Protein 9DEE (pdb70)

Solvent-accessible surface area: 8011 Å² total; per-residue (Å²): 80,119,167,54,2,84,133,2,2,116,11,0,80,124,1,0,115,84,7,0,86,140,57,64,96,30,0,32,162,11,20,176,74,135,58,4,26,8,0,41,146,25,6,38,27,0,1,31,77,0,0,27,55,0,33,157,92,21,0,72,60,34,78,12,2,34,2,2,18,120,95,20,64,57,125,29,73,94,105,84,0,66,78,61,34,105,118,58,50,26,131,151,41,6,62,60,10,5,82,89,3,2,59,30,0,32,176,4,23,88,90,159,21,52,25,124,107,4,32,90,58,7,72,33,0,11,1,8,0,3,0,2,1,3,48,0,0,2,73,36,14,137,19,48,40,186,69,0,10,85,8,0,27,94,0,34,89,53,64

Secondary structure (DSSP, 8-state):
-HHHHHHHHHHHHHHHHHHHHHHHHHHHHHHHTT-HHHHHHHHHHHHHHHHHHHHHHTS-SHHHHHHHHHHTT----HHHHHHHHHT--HHHHHHHHHHHHHHHHHHHHHHT--HHHHHHT-SSHHHHHHHHHHHHHHHHTT--HHHHHHHHHHHHT--

Nearest PDB structures (foldseek):
  7nmq-assembly1_A  TM=2.619E-01  e=3.437E+00  Bacillus cereus

Structure (mmCIF, N/CA/C/O backbone):
data_9DEE
#
_entry.id   9DEE
#
_cell.length_a   68.418
_cell.length_b   68.418
_cell.length_c   76.438
_cell.angle_alpha   90.000
_cell.angle_beta   90.000
_cell.angle_gamma   120.000
#
_symmetry.space_group_name_H-M   'H 3'
#
loop_
_entity.id
_entity.type
_entity.pdbx_description
1 polymer 'serine hydrolase'
2 water water
#
loop_
_atom_site.group_PDB
_atom_site.id
_atom_site.type_symbol
_atom_site.label_atom_id
_atom_site.label_alt_id
_atom_site.label_comp_id
_atom_site.label_asym_id
_atom_site.label_entity_id
_atom_site.label_seq_id
_atom_site.pdbx_PDB_ins_code
_atom_site.Cartn_x
_atom_site.Cartn_y
_atom_site.Cartn_z
_atom_site.occupancy
_atom_site.B_iso_or_equiv
_atom_site.auth_seq_id
_atom_site.auth_comp_id
_atom_site.auth_asym_id
_atom_site.auth_atom_id
_atom_site.pdbx_PDB_model_num
ATOM 1 N N . ASN A 1 6 ? 37.69200 11.52500 -10.95900 1.000 49.69602 3 ASN A N 1
ATOM 2 C CA . ASN A 1 6 ? 36.73200 10.68000 -10.26700 1.000 46.65788 3 ASN A CA 1
ATOM 3 C C . ASN A 1 6 ? 35.71400 10.07100 -11.20800 1.000 38.79164 3 ASN A C 1
ATOM 4 O O . ASN A 1 6 ? 35.40900 8.94100 -11.04900 1.000 36.20495 3 ASN A O 1
ATOM 9 N N . GLU A 1 7 ? 35.21900 10.86200 -12.15600 1.000 41.66239 4 GLU A N 1
ATOM 10 C CA . GLU A 1 7 ? 34.23800 10.39600 -13.12300 1.000 38.37338 4 GLU A CA 1
ATOM 11 C C . GLU A 1 7 ? 34.79400 9.22600 -13.92000 1.000 35.35866 4 GLU A C 1
ATOM 12 O O . GLU A 1 7 ? 34.11400 8.21800 -14.11100 1.000 30.36329 4 GLU A O 1
ATOM 18 N N . LYS A 1 8 ? 36.04300 9.36800 -14.35200 1.000 29.06648 5 LYS A N 1
ATOM 19 C CA . LYS A 1 8 ? 36.72100 8.34700 -15.13800 1.000 33.86255 5 LYS A CA 1
ATOM 20 C C . LYS A 1 8 ? 36.95500 7.04800 -14.37200 1.000 31.35237 5 LYS A C 1
ATOM 21 O O . LYS A 1 8 ? 36.77700 5.96300 -14.92600 1.000 30.06305 5 LYS A O 1
ATOM 27 N N . LEU A 1 9 ? 37.35300 7.14400 -13.10500 1.000 30.33250 6 LEU A N 1
ATOM 28 C CA . LEU A 1 9 ? 37.60800 5.93000 -12.33600 1.000 30.65591 6 LEU A CA 1
ATOM 29 C C . LEU A 1 9 ? 36.31000 5.22300 -11.96600 1.000 25.99282 6 LEU A C 1
ATOM 30 O O . LEU A 1 9 ? 36.24700 3.98800 -11.98700 1.000 27.07903 6 LEU A O 1
ATOM 35 N N . VAL A 1 10 ? 35.25600 5.98500 -11.65600 1.000 25.44199 7 VAL A N 1
ATOM 36 C CA . VAL A 1 10 ? 33.99800 5.32700 -11.30800 1.000 27.25099 7 VAL A CA 1
ATOM 37 C C . VAL A 1 10 ? 33.38500 4.62700 -12.51500 1.000 23.93292 7 VAL A C 1
ATOM 38 O O . VAL A 1 10 ? 32.74800 3.58200 -12.36900 1.000 22.58775 7 VAL A O 1
ATOM 42 N N . GLU A 1 11 ? 33.57800 5.15300 -13.72500 1.000 24.75180 8 GLU A N 1
ATOM 43 C CA . GLU A 1 11 ? 33.09300 4.41700 -14.88500 1.000 23.71553 8 GLU A CA 1
ATOM 44 C C . GLU A 1 11 ? 33.86800 3.12800 -15.08400 1.000 22.38890 8 GLU A C 1
ATOM 45 O O . GLU A 1 11 ? 33.29900 2.12500 -15.51500 1.000 21.83273 8 GLU A O 1
ATOM 51 N N . LYS A 1 12 ? 35.16100 3.12200 -14.75000 1.000 22.66724 9 LYS A N 1
ATOM 52 C CA . LYS A 1 12 ? 35.89200 1.85800 -14.75300 1.000 23.31434 9 LYS A CA 1
ATOM 53 C C . LYS A 1 12 ? 35.31000 0.88500 -13.73000 1.000 20.18210 9 LYS A C 1
ATOM 54 O O . LYS A 1 12 ? 35.18000 -0.31100 -14.00800 1.000 20.05170 9 LYS A O 1
ATOM 60 N N . VAL A 1 13 ? 34.93000 1.39500 -12.54900 1.000 21.13744 10 VAL A N 1
ATOM 61 C CA . VAL A 1 13 ? 34.28400 0.56200 -11.52900 1.000 21.97147 10 VAL A CA 1
ATOM 62 C C . VAL A 1 13 ? 32.98000 -0.01200 -12.05800 1.000 21.28023 10 VAL A C 1
ATOM 63 O O . VAL A 1 13 ? 32.71100 -1.21000 -11.92400 1.000 19.89087 10 VAL A O 1
ATOM 67 N N . LEU A 1 14 ? 32.14400 0.84500 -12.64700 1.000 19.56530 11 LEU A N 1
ATOM 68 C CA . LEU A 1 14 ? 30.84900 0.41000 -13.15200 1.000 20.85857 11 LEU A CA 1
ATOM 69 C C . LEU A 1 14 ? 30.99900 -0.56600 -14.31500 1.000 20.31840 11 LEU A C 1
ATOM 70 O O . LEU A 1 14 ? 30.21500 -1.51100 -14.44000 1.000 20.24387 11 LEU A O 1
ATOM 75 N N . GLU A 1 15 ? 31.98500 -0.34900 -15.19100 1.000 20.13662 12 GLU A N 1
ATOM 76 C CA . GLU A 1 15 ? 32.20500 -1.28300 -16.29300 1.000 21.62680 12 GLU A CA 1
ATOM 77 C C . GLU A 1 15 ? 32.51800 -2.67700 -15.76300 1.000 20.45825 12 GLU A C 1
ATOM 78 O O . GLU A 1 15 ? 31.95000 -3.67500 -16.22000 1.000 19.70684 12 GLU A O 1
ATOM 84 N N . ALA A 1 16 ? 33.40500 -2.75500 -14.77100 1.000 19.39895 13 ALA A N 1
ATOM 85 C CA . ALA A 1 16 ? 33.74900 -4.04300 -14.18200 1.000 20.87486 13 ALA A CA 1
ATOM 86 C C . ALA A 1 16 ? 32.57200 -4.64200 -13.42300 1.000 19.01864 13 ALA A C 1
ATOM 87 O O . ALA A 1 16 ? 32.34700 -5.85200 -13.47500 1.000 19.15009 13 ALA A O 1
ATOM 89 N N . THR A 1 17 ? 31.80900 -3.81100 -12.71100 1.000 18.44138 14 THR A N 1
ATOM 90 C CA . THR A 1 17 ? 30.63600 -4.31100 -12.00300 1.000 17.86903 14 THR A CA 1
ATOM 91 C C . THR A 1 17 ? 29.63600 -4.91500 -12.97300 1.000 16.80762 14 THR A C 1
ATOM 92 O O . THR A 1 17 ? 29.08000 -5.98900 -12.72900 1.000 18.20024 14 THR A O 1
ATOM 96 N N . ARG A 1 18 ? 29.37600 -4.21700 -14.07400 1.000 16.66247 15 ARG A N 1
ATOM 97 C CA . ARG A 1 18 ? 28.40300 -4.71100 -15.03500 1.000 16.99622 15 ARG A CA 1
ATOM 98 C C . ARG A 1 18 ? 28.88300 -6.01000 -15.66200 1.000 17.96845 15 ARG A C 1
ATOM 99 O O . ARG A 1 18 ? 28.09700 -6.93800 -15.85200 1.000 20.14185 15 ARG A O 1
ATOM 107 N N . ARG A 1 19 ? 30.17800 -6.10100 -15.96600 1.000 18.87433 16 ARG A N 1
ATOM 108 C CA . ARG A 1 19 ? 30.71300 -7.31800 -16.56900 1.000 19.31473 16 ARG A CA 1
ATOM 109 C C . ARG A 1 19 ? 30.62100 -8.50100 -15.61400 1.000 19.03866 16 ARG A C 1
ATOM 110 O O . ARG A 1 19 ? 30.18000 -9.58600 -16.00300 1.000 19.73908 16 ARG A O 1
ATOM 118 N N . ILE A 1 20 ? 31.05100 -8.30800 -14.36500 1.000 18.22457 17 ILE A N 1
ATOM 119 C CA . ILE A 1 20 ? 31.01500 -9.39700 -13.38900 1.000 18.11249 17 ILE A CA 1
ATOM 120 C C . ILE A 1 20 ? 29.57300 -9.80400 -13.10400 1.000 16.62632 17 ILE A C 1
ATOM 121 O O . ILE A 1 20 ? 29.25800 -10.99300 -12.98100 1.000 19.07825 17 ILE A O 1
ATOM 126 N N . ALA A 1 21 ? 28.67100 -8.81800 -12.98400 1.000 17.28523 18 ALA A N 1
ATOM 127 C CA . ALA A 1 21 ? 27.26200 -9.11700 -12.74300 1.000 17.83866 18 ALA A CA 1
ATOM 128 C C . ALA A 1 21 ? 26.68300 -9.95800 -13.86500 1.000 18.30745 18 ALA A C 1
ATOM 129 O O . ALA A 1 21 ? 25.92800 -10.90200 -13.61900 1.000 19.54375 18 ALA A O 1
ATOM 131 N N . ARG A 1 22 ? 27.03600 -9.64400 -15.11800 1.000 18.56294 19 ARG A N 1
ATOM 132 C CA A ARG A 1 22 ? 26.53100 -10.41500 -16.24900 0.569 19.15172 19 ARG A CA 1
ATOM 133 C CA B ARG A 1 22 ? 26.51300 -10.41900 -16.23300 0.431 19.16298 19 ARG A CA 1
ATOM 134 C C . ARG A 1 22 ? 27.05000 -11.84500 -16.21500 1.000 20.88510 19 ARG A C 1
ATOM 135 O O . ARG A 1 22 ? 26.31400 -12.79100 -16.52000 1.000 23.22950 19 ARG A O 1
ATOM 150 N N . GLU A 1 23 ? 28.31800 -12.01800 -15.85300 1.000 20.02022 20 GLU A N 1
ATOM 151 C CA . GLU A 1 23 ? 28.87500 -13.36100 -15.74200 1.000 21.35971 20 GLU A CA 1
ATOM 152 C C . GLU A 1 23 ? 28.12700 -14.16400 -14.68800 1.000 21.50603 20 GLU A C 1
ATOM 153 O O . GLU A 1 23 ? 27.74900 -15.31900 -14.91800 1.000 25.18599 20 GLU A O 1
ATOM 159 N N . GLU A 1 24 ? 27.88600 -13.56000 -13.52700 1.000 18.72942 21 GLU A N 1
ATOM 160 C CA . GLU A 1 24 ? 27.30600 -14.31700 -12.42300 1.000 18.59669 21 GLU A CA 1
ATOM 161 C C . GLU A 1 24 ? 25.79700 -14.46500 -12.56300 1.000 20.23023 21 GLU A C 1
ATOM 162 O O . GLU A 1 24 ? 25.23900 -15.50300 -12.18200 1.000 20.81799 21 GLU A O 1
ATOM 168 N N . ALA A 1 25 ? 25.11900 -13.45200 -13.11800 1.000 19.07250 22 ALA A N 1
ATOM 169 C CA . ALA A 1 25 ? 23.65900 -13.45500 -13.12600 1.000 17.82333 22 ALA A CA 1
ATOM 170 C C . ALA A 1 25 ? 23.08600 -14.60800 -13.94000 1.000 17.75278 22 ALA A C 1
ATOM 171 O O . ALA A 1 25 ? 22.00600 -15.11300 -13.62400 1.000 18.76999 22 ALA A O 1
ATOM 173 N N . VAL A 1 26 ? 23.79600 -15.04300 -14.98300 1.000 18.47565 23 VAL A N 1
ATOM 174 C CA . VAL A 1 26 ? 23.26700 -16.14300 -15.78400 1.000 22.92846 23 VAL A CA 1
ATOM 175 C C . VAL A 1 26 ? 23.06400 -17.39100 -14.93200 1.000 21.04642 23 VAL A C 1
ATOM 176 O O . VAL A 1 26 ? 22.16000 -18.18800 -15.20000 1.000 22.89539 23 VAL A O 1
ATOM 180 N N . LYS A 1 27 ? 23.87900 -17.56800 -13.88300 1.000 18.93177 24 LYS A N 1
ATOM 181 C CA . LYS A 1 27 ? 23.75800 -18.73400 -13.01700 1.000 17.96650 24 LYS A CA 1
ATOM 182 C C . LYS A 1 27 ? 22.52300 -18.65200 -12.14300 1.000 20.15133 24 LYS A C 1
ATOM 183 O O . LYS A 1 27 ? 22.02100 -19.68100 -11.68400 1.000 19.35403 24 LYS A O 1
ATOM 189 N N . TYR A 1 28 ? 22.03700 -17.44300 -11.87300 1.000 17.70857 25 TYR A N 1
ATOM 190 C CA . TYR A 1 28 ? 20.92200 -17.22500 -10.96700 1.000 18.76702 25 TYR A CA 1
ATOM 191 C C . TYR A 1 28 ? 19.62300 -16.92200 -11.68700 1.000 19.70752 25 TYR A C 1
ATOM 192 O O . TYR A 1 28 ? 18.60100 -16.72400 -11.02200 1.000 19.70801 25 TYR A O 1
ATOM 201 N N . LYS A 1 29 ? 19.61800 -16.89500 -13.01600 1.000 18.86959 26 LYS A N 1
ATOM 202 C CA . LYS A 1 29 ? 18.46400 -16.33100 -13.71000 1.000 21.02913 26 LYS A CA 1
ATOM 203 C C . LYS A 1 29 ? 17.22600 -17.21300 -13.57600 1.000 22.07505 26 LYS A C 1
ATOM 204 O O . LYS A 1 29 ? 16.10900 -16.69800 -13.43200 1.000 19.76596 26 LYS A O 1
ATOM 210 N N . ASP A 1 30 ? 17.39400 -18.54100 -13.61100 1.000 21.41912 27 ASP A N 1
ATOM 211 C CA . ASP A 1 30 ? 16.24100 -19.43200 -13.49500 1.000 20.55778 27 ASP A CA 1
ATOM 212 C C . ASP A 1 30 ? 15.61300 -19.36500 -12.11200 1.000 21.06338 27 ASP A C 1
ATOM 213 O O . ASP A 1 30 ? 14.38500 -19.39700 -11.98200 1.000 23.61728 27 ASP A O 1
ATOM 218 N N . ALA A 1 31 ? 16.43300 -19.30900 -11.06600 1.000 20.06227 28 ALA A N 1
ATOM 219 C CA . ALA A 1 31 ? 15.89100 -19.21900 -9.72000 1.000 20.34681 28 ALA A CA 1
ATOM 220 C C . ALA A 1 31 ? 15.18100 -17.89200 -9.52000 1.000 20.10897 28 ALA A C 1
ATOM 221 O O . ALA A 1 31 ? 14.17800 -17.82200 -8.80300 1.000 19.14687 28 ALA A O 1
ATOM 223 N N . PHE A 1 32 ? 15.71500 -16.82900 -10.11800 1.000 17.38736 29 PHE A N 1
ATOM 224 C CA . PHE A 1 32 ? 15.04600 -15.53300 -10.06700 1.000 17.74831 29 PHE A CA 1
ATOM 225 C C . PHE A 1 32 ? 13.66300 -15.60300 -10.70700 1.000 17.34093 29 PHE A C 1
ATOM 226 O O . PHE A 1 32 ? 12.66700 -15.16700 -10.11600 1.000 18.02364 29 PHE A O 1
ATOM 234 N N . LEU A 1 33 ? 13.58300 -16.21100 -11.89200 1.000 18.00392 30 LEU A N 1
ATOM 235 C CA . LEU A 1 33 ? 12.29300 -16.32600 -12.56400 1.000 18.78913 30 LEU A CA 1
ATOM 236 C C . LEU A 1 33 ? 11.30700 -17.17300 -11.76700 1.000 20.40165 30 LEU A C 1
ATOM 237 O O . LEU A 1 33 ? 10.10700 -16.88300 -11.75200 1.000 21.71213 30 LEU A O 1
ATOM 242 N N . ARG A 1 34 ? 11.77500 -18.24500 -11.11900 1.000 20.21047 31 ARG A N 1
ATOM 243 C CA A ARG A 1 34 ? 10.85800 -19.06400 -10.33200 0.411 22.11814 31 ARG A CA 1
ATOM 244 C CA B ARG A 1 34 ? 10.87700 -19.07400 -10.31300 0.589 22.11352 31 ARG A CA 1
ATOM 245 C C . ARG A 1 34 ? 10.24900 -18.26900 -9.18300 1.000 21.45484 31 ARG A C 1
ATOM 246 O O . ARG A 1 34 ? 9.04600 -18.37400 -8.91300 1.000 23.59959 31 ARG A O 1
ATOM 261 N N . ALA A 1 35 ? 11.05900 -17.48400 -8.48800 1.000 20.60804 32 ALA A N 1
ATOM 262 C CA . ALA A 1 35 ? 10.52800 -16.66900 -7.40700 1.000 22.80394 32 ALA A CA 1
ATOM 263 C C . ALA A 1 35 ? 9.58100 -15.60800 -7.95200 1.000 19.26979 32 ALA A C 1
ATOM 264 O O . ALA A 1 35 ? 8.54000 -15.33200 -7.33400 1.000 20.38072 32 ALA A O 1
ATOM 266 N N . TYR A 1 36 ? 9.91400 -15.03400 -9.11900 1.000 17.44455 33 TYR A N 1
ATOM 267 C CA . TYR A 1 36 ? 9.03800 -14.03800 -9.73300 1.000 18.32844 33 TYR A CA 1
ATOM 268 C C . TYR A 1 36 ? 7.68300 -14.63700 -10.07900 1.000 19.63724 33 TYR A C 1
ATOM 269 O O . TYR A 1 36 ? 6.63400 -14.06100 -9.77000 1.000 19.38510 33 TYR A O 1
ATOM 278 N N . ARG A 1 37 ? 7.68800 -15.78900 -10.73900 1.000 18.90385 34 ARG A N 1
ATOM 279 C CA . ARG A 1 37 ? 6.42500 -16.38800 -11.15900 1.000 20.38493 34 ARG A CA 1
ATOM 280 C C . ARG A 1 37 ? 5.58100 -16.85700 -9.98100 1.000 22.11948 34 ARG A C 1
ATOM 281 O O . ARG A 1 37 ? 4.34700 -16.84100 -10.06600 1.000 25.21353 34 ARG A O 1
ATOM 289 N N . ALA A 1 38 ? 6.19800 -17.23700 -8.86800 1.000 19.40147 35 ALA A N 1
ATOM 290 C CA . ALA A 1 38 ? 5.42400 -17.56600 -7.67600 1.000 21.01870 35 ALA A CA 1
ATOM 291 C C . ALA A 1 38 ? 5.01400 -16.34000 -6.87300 1.000 21.47109 35 ALA A C 1
ATOM 292 O O . ALA A 1 38 ? 4.34900 -16.48700 -5.84000 1.000 22.49121 35 ALA A O 1
ATOM 294 N N . ARG A 1 39 ? 5.42400 -15.14800 -7.31100 1.000 21.07392 36 ARG A N 1
ATOM 295 C CA . ARG A 1 39 ? 5.25900 -13.91400 -6.55100 1.000 21.78884 36 ARG A CA 1
ATOM 296 C C . ARG A 1 39 ? 5.63500 -14.11600 -5.07900 1.000 20.52715 36 ARG A C 1
ATOM 297 O O . ARG A 1 39 ? 4.91200 -13.75500 -4.15000 1.000 24.18289 36 ARG A O 1
ATOM 305 N N . ASP A 1 40 ? 6.83600 -14.67700 -4.88600 1.000 21.00777 37 ASP A N 1
ATOM 306 C CA . ASP A 1 40 ? 7.38300 -15.01600 -3.57100 1.000 23.86200 37 ASP A CA 1
ATOM 307 C C . ASP A 1 40 ? 8.38800 -13.93200 -3.20400 1.000 18.62249 37 ASP A C 1
ATOM 308 O O . ASP A 1 40 ? 9.52800 -13.94100 -3.68100 1.000 20.80807 37 ASP A O 1
ATOM 313 N N . GLY A 1 41 ? 7.95900 -12.99000 -2.36400 1.000 22.38555 38 GLY A N 1
ATOM 314 C CA . GLY A 1 41 ? 8.80800 -11.85400 -2.03600 1.000 21.18524 38 GLY A CA 1
ATOM 315 C C . GLY A 1 41 ? 10.05900 -12.26000 -1.27800 1.000 19.91311 38 GLY A C 1
ATOM 316 O O . GLY A 1 41 ? 11.16900 -11.82400 -1.61100 1.000 22.95976 38 GLY A O 1
ATOM 317 N N . ALA A 1 42 ? 9.90300 -13.12100 -0.26600 1.000 21.29957 39 ALA A N 1
ATOM 318 C CA . ALA A 1 42 ? 11.06800 -13.58000 0.48700 1.000 20.20967 39 ALA A CA 1
ATOM 319 C C . ALA A 1 42 ? 12.03600 -14.35600 -0.39900 1.000 22.47058 39 ALA A C 1
ATOM 320 O O . ALA A 1 42 ? 13.25900 -14.15500 -0.32600 1.000 19.54639 39 ALA A O 1
ATOM 322 N N . GLY A 1 43 ? 11.51200 -15.23600 -1.25300 1.000 20.98747 40 GLY A N 1
ATOM 323 C CA . GLY A 1 43 ? 12.36800 -15.98300 -2.15900 1.000 20.94397 40 GLY A CA 1
ATOM 324 C C . GLY A 1 43 ? 13.07100 -15.09500 -3.17600 1.000 21.35537 40 GLY A C 1
ATOM 325 O O . GLY A 1 43 ? 14.24000 -15.32000 -3.51100 1.000 21.73689 40 GLY A O 1
ATOM 326 N N . LEU A 1 44 ? 12.37300 -14.08400 -3.70500 1.000 21.18993 41 LEU A N 1
ATOM 327 C CA . LEU A 1 44 ? 13.03000 -13.19500 -4.65800 1.000 19.36439 41 LEU A CA 1
ATOM 328 C C . LEU A 1 44 ? 14.18500 -12.47500 -3.97800 1.000 21.01403 41 LEU A C 1
ATOM 329 O O . LEU A 1 44 ? 15.28500 -12.35700 -4.54300 1.000 20.09957 41 LEU A O 1
ATOM 334 N N . ARG A 1 45 ? 13.95200 -12.02000 -2.74700 1.000 20.39434 42 ARG A N 1
ATOM 335 C CA . ARG A 1 45 ? 14.98100 -11.32900 -1.98000 1.000 20.19385 42 ARG A CA 1
ATOM 336 C C . ARG A 1 45 ? 16.17800 -12.23000 -1.72100 1.000 18.89420 42 ARG A C 1
ATOM 337 O O . ARG A 1 45 ? 17.32700 -11.78200 -1.81700 1.000 18.86290 42 ARG A O 1
ATOM 345 N N . ARG A 1 46 ? 15.94500 -13.50800 -1.42400 1.000 17.84350 43 ARG A N 1
ATOM 346 C CA . ARG A 1 46 ? 17.07000 -14.40300 -1.19200 1.000 19.76310 43 ARG A CA 1
ATOM 347 C C . ARG A 1 46 ? 17.93700 -14.54100 -2.44100 1.000 16.94300 43 ARG A C 1
ATOM 348 O O . ARG A 1 46 ? 19.17000 -14.56400 -2.34000 1.000 19.62045 43 ARG A O 1
ATOM 356 N N . VAL A 1 47 ? 17.31700 -14.62300 -3.62800 1.000 18.80963 44 VAL A N 1
ATOM 357 C CA . VAL A 1 47 ? 18.09000 -14.82300 -4.85700 1.000 17.32713 44 VAL A CA 1
ATOM 358 C C . VAL A 1 47 ? 18.90200 -13.57900 -5.19900 1.000 16.20428 44 VAL A C 1
ATOM 359 O O . VAL A 1 47 ? 20.08700 -13.66100 -5.54200 1.000 18.22774 44 VAL A O 1
ATOM 363 N N . ILE A 1 48 ? 18.27200 -12.41100 -5.12900 1.000 18.19952 45 ILE A N 1
ATOM 364 C CA . ILE A 1 48 ? 18.99400 -11.16700 -5.34900 1.000 18.85115 45 ILE A CA 1
ATOM 365 C C . ILE A 1 48 ? 20.13900 -11.04200 -4.35600 1.000 18.01582 45 ILE A C 1
ATOM 366 O O . ILE A 1 48 ? 21.26200 -10.65700 -4.71900 1.000 18.18126 45 ILE A O 1
ATOM 371 N N . THR A 1 49 ? 19.86800 -11.37400 -3.08900 1.000 17.67313 46 THR A N 1
ATOM 372 C CA . THR A 1 49 ? 20.89300 -11.28300 -2.05700 1.000 17.76017 46 THR A CA 1
ATOM 373 C C . THR A 1 49 ? 22.05600 -12.21600 -2.35500 1.000 17.32302 46 THR A C 1
ATOM 374 O O . THR A 1 49 ? 23.22300 -11.83100 -2.19500 1.000 19.08378 46 THR A O 1
ATOM 378 N N . GLY A 1 50 ? 21.76700 -13.43000 -2.81800 1.000 17.67100 47 GLY A N 1
ATOM 379 C CA . GLY A 1 50 ? 22.83000 -14.36500 -3.14800 1.000 17.70356 47 GLY A CA 1
ATOM 380 C C . GLY A 1 50 ? 23.68300 -13.89000 -4.30800 1.000 16.43752 47 GLY A C 1
ATOM 381 O O . GLY A 1 50 ? 24.91400 -13.95900 -4.25500 1.000 18.23505 47 GLY A O 1
ATOM 382 N N . LEU A 1 51 ? 23.04500 -13.41300 -5.37900 1.000 17.00040 48 LEU A N 1
ATOM 383 C CA . LEU A 1 51 ? 23.80300 -12.87800 -6.50800 1.000 16.33478 48 LEU A CA 1
ATOM 384 C C . LEU A 1 51 ? 24.66200 -11.69700 -6.07000 1.000 15.85319 48 LEU A C 1
ATOM 385 O O . LEU A 1 51 ? 25.84900 -11.61100 -6.41400 1.000 16.57667 48 LEU A O 1
ATOM 390 N N . PHE A 1 52 ? 24.08200 -10.77100 -5.30600 1.000 14.71249 49 PHE A N 1
ATOM 391 C CA . PHE A 1 52 ? 24.84000 -9.61300 -4.86600 1.000 15.44944 49 PHE A CA 1
ATOM 392 C C . PHE A 1 52 ? 26.01100 -10.00700 -3.99200 1.000 15.63821 49 PHE A C 1
ATOM 393 O O . PHE A 1 52 ? 27.10400 -9.45000 -4.13800 1.000 16.27465 49 PHE A O 1
ATOM 401 N N . SER A 1 53 ? 25.80900 -10.94100 -3.06700 1.000 15.54146 50 SER A N 1
ATOM 402 C CA . SER A 1 53 ? 26.91300 -11.40200 -2.22500 1.000 17.24395 50 SER A CA 1
ATOM 403 C C . SER A 1 53 ? 28.07500 -11.89700 -3.08100 1.000 15.87611 50 SER A C 1
ATOM 404 O O . SER A 1 53 ? 29.24400 -11.60200 -2.80100 1.000 17.33523 50 SER A O 1
ATOM 407 N N . LYS A 1 54 ? 27.76300 -12.67200 -4.11700 1.000 16.77625 51 LYS A N 1
ATOM 408 C CA . LYS A 1 54 ? 28.80400 -13.23100 -4.97600 1.000 17.41582 51 LYS A CA 1
ATOM 409 C C . LYS A 1 54 ? 29.51500 -12.13800 -5.76300 1.000 16.72578 51 LYS A C 1
ATOM 410 O O . LYS A 1 54 ? 30.75200 -12.11000 -5.82600 1.000 17.44295 51 LYS A O 1
ATOM 416 N N . VAL A 1 55 ? 28.74900 -11.22700 -6.37700 1.000 15.38686 52 VAL A N 1
ATOM 417 C CA . VAL A 1 55 ? 29.35200 -10.13600 -7.13500 1.000 14.35630 52 VAL A CA 1
ATOM 418 C C . VAL A 1 55 ? 30.18500 -9.26100 -6.21900 1.000 15.76156 52 VAL A C 1
ATOM 419 O O . VAL A 1 55 ? 31.33900 -8.92600 -6.52500 1.000 16.48685 52 VAL A O 1
ATOM 423 N N . ASP A 1 56 ? 29.62800 -8.90200 -5.06700 1.000 15.73980 53 ASP A N 1
ATOM 424 C CA . ASP A 1 56 ? 30.31300 -7.99300 -4.16200 1.000 15.26768 53 ASP A CA 1
ATOM 425 C C . ASP A 1 56 ? 31.61300 -8.60100 -3.64000 1.000 16.40077 53 ASP A C 1
ATOM 426 O O . ASP A 1 56 ? 32.62400 -7.89700 -3.51900 1.000 17.28398 53 ASP A O 1
ATOM 431 N N . SER A 1 57 ? 31.59800 -9.89800 -3.31400 1.000 15.64649 54 SER A N 1
ATOM 432 C CA . SER A 1 57 ? 32.82300 -10.58500 -2.90200 1.000 18.63841 54 SER A CA 1
ATOM 433 C C . SER A 1 57 ? 33.89600 -10.47200 -3.98100 1.000 17.83131 54 SER A C 1
ATOM 434 O O . SER A 1 57 ? 35.05700 -10.14300 -3.69300 1.000 19.62980 54 SER A O 1
ATOM 437 N N . ARG A 1 58 ? 33.51500 -10.71400 -5.23500 1.000 17.01351 55 ARG A N 1
ATOM 438 C CA . ARG A 1 58 ? 34.45200 -10.56200 -6.33800 1.000 18.01248 55 ARG A CA 1
ATOM 439 C C . ARG A 1 58 ? 34.89300 -9.11100 -6.48600 1.000 18.06137 55 ARG A C 1
ATOM 440 O O . ARG A 1 58 ? 36.08000 -8.83700 -6.71000 1.000 19.93880 55 ARG A O 1
ATOM 448 N N . LEU A 1 59 ? 33.98800 -8.15000 -6.28000 1.000 17.66275 56 LEU A N 1
ATOM 449 C CA . LEU A 1 59 ? 34.38800 -6.75000 -6.41900 1.000 18.50978 56 LEU A CA 1
ATOM 450 C C . LEU A 1 59 ? 35.47200 -6.36800 -5.41900 1.000 19.40900 56 LEU A C 1
ATOM 451 O O . LEU A 1 59 ? 36.40300 -5.62300 -5.75300 1.000 20.97406 56 LEU A O 1
ATOM 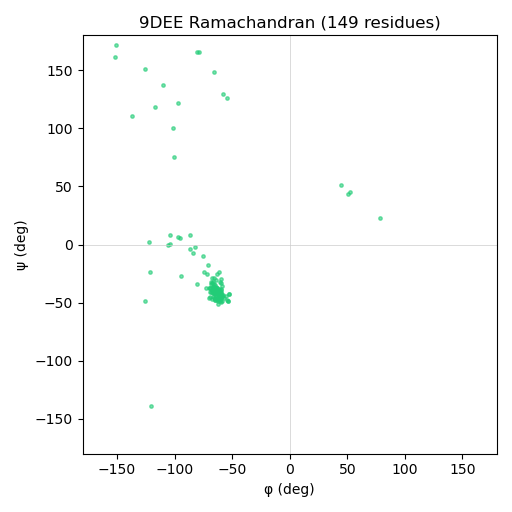456 N N . TYR A 1 60 ? 35.35600 -6.82800 -4.17600 1.000 17.79933 57 TYR A N 1
ATOM 457 C CA . TYR A 1 60 ? 36.34200 -6.46900 -3.16200 1.000 21.03320 57 TYR A CA 1
ATOM 458 C C . TYR A 1 60 ? 37.66200 -7.21900 -3.31300 1.000 22.65974 57 TYR A C 1
ATOM 459 O O . TYR A 1 60 ? 38.65300 -6.84500 -2.66900 1.000 24.08892 57 TYR A O 1
ATOM 468 N N . LYS A 1 61 ? 37.71700 -8.23000 -4.17500 1.000 22.17325 58 LYS A N 1
ATOM 469 C CA . LYS A 1 61 ? 38.98100 -8.83800 -4.57900 1.000 22.58867 58 LYS A CA 1
ATOM 470 C C . LYS A 1 61 ? 39.55100 -8.26000 -5.87600 1.000 25.77746 58 LYS A C 1
ATOM 471 O O . LYS A 1 61 ? 40.77900 -8.23000 -6.03700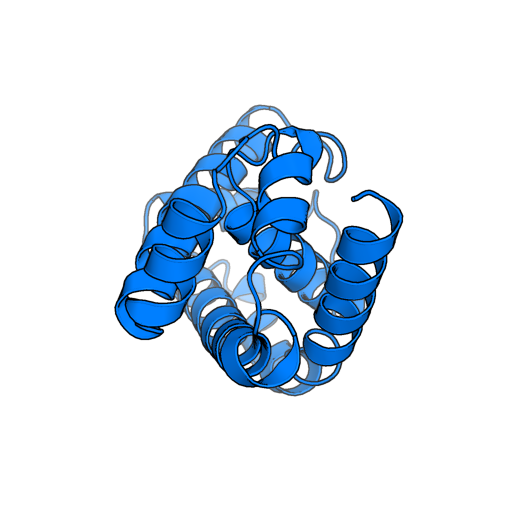 1.000 26.28897 58 LYS A O 1
ATOM 477 N N . GLU A 1 62 ? 38.71700 -7.73800 -6.78700 1.000 24.30120 59 GLU A N 1
ATOM 478 C CA . GLU A 1 62 ? 39.14000 -7.43400 -8.15400 1.000 22.08260 59 GLU A CA 1
ATOM 479 C C . GLU A 1 62 ? 38.98400 -5.97500 -8.59500 1.000 26.70405 59 GLU A C 1
ATOM 480 O O . GLU A 1 62 ? 39.67500 -5.55700 -9.53500 1.000 25.40661 59 GLU A O 1
ATOM 486 N N . VAL A 1 63 ? 38.09800 -5.19600 -7.98700 1.000 26.28662 60 VAL A N 1
ATOM 487 C CA . VAL A 1 63 ? 37.74100 -3.89400 -8.53500 1.000 29.84267 60 VAL A CA 1
ATOM 488 C C . VAL A 1 63 ? 37.94300 -2.83500 -7.46500 1.000 29.39416 60 VAL A C 1
ATOM 489 O O . VAL A 1 63 ? 38.58300 -1.80400 -7.70100 1.000 32.82014 60 VAL A O 1
ATOM 493 N N . LEU A 1 64 ? 37.41700 -3.09600 -6.27400 1.000 25.13601 61 LEU A N 1
ATOM 494 C CA . LEU A 1 64 ? 37.43000 -2.12600 -5.18600 1.000 25.10852 61 LEU A CA 1
ATOM 495 C C . LEU A 1 64 ? 38.56300 -2.47000 -4.22300 1.000 25.52297 61 LEU A C 1
ATOM 496 O O . LEU A 1 64 ? 38.36300 -3.00100 -3.13300 1.000 23.52439 61 LEU A O 1
ATOM 501 N N . THR A 1 65 ? 39.78200 -2.15600 -4.66800 1.000 28.77319 62 THR A N 1
ATOM 502 C CA . THR A 1 65 ? 41.00100 -2.62200 -4.02700 1.000 28.19159 62 THR A CA 1
ATOM 503 C C . THR A 1 65 ? 41.93000 -1.50500 -3.57700 1.000 27.23564 62 THR A C 1
ATOM 504 O O . THR A 1 65 ? 43.02200 -1.80200 -3.07600 1.000 31.75201 62 THR A O 1
ATOM 508 N N . ASP A 1 66 ? 41.55700 -0.24500 -3.75200 1.000 26.40314 63 ASP A N 1
ATOM 509 C CA . ASP A 1 66 ? 42.44200 0.82800 -3.32800 1.000 26.34266 63 ASP A CA 1
ATOM 510 C C . ASP A 1 66 ? 41.62200 2.05100 -2.95300 1.000 31.10007 63 ASP A C 1
ATOM 511 O O . ASP A 1 66 ? 40.41000 2.10700 -3.17300 1.000 28.48766 63 ASP A O 1
ATOM 516 N N . VAL A 1 67 ? 42.32000 3.04300 -2.38900 1.000 27.83642 64 VAL A N 1
ATOM 517 C CA . VAL A 1 67 ? 41.64900 4.25500 -1.91700 1.000 26.56978 64 VAL A CA 1
ATOM 518 C C . VAL A 1 67 ? 40.96400 5.03200 -3.03500 1.000 27.34973 64 VAL A C 1
ATOM 519 O O . VAL A 1 67 ? 39.78000 5.37600 -2.88100 1.000 32.96415 64 VAL A O 1
ATOM 523 N N . PRO A 1 68 ? 41.62600 5.36300 -4.15300 1.000 29.87966 65 PRO A N 1
ATOM 524 C CA . PRO A 1 68 ? 40.94600 6.18500 -5.17000 1.000 33.20966 65 PRO A CA 1
ATOM 525 C C . PRO A 1 68 ? 39.68700 5.54500 -5.73200 1.000 26.02647 65 PRO A C 1
ATOM 526 O O . PRO A 1 68 ? 38.73600 6.26300 -6.05900 1.000 30.94238 65 PRO A O 1
ATOM 530 N N . THR A 1 69 ? 39.65000 4.21800 -5.84500 1.000 30.14418 66 THR A N 1
ATOM 531 C CA A THR A 1 69 ? 38.45000 3.56100 -6.35700 0.433 29.04011 66 THR A CA 1
ATOM 532 C CA B THR A 1 69 ? 38.46200 3.54000 -6.34800 0.567 29.03029 66 THR A CA 1
ATOM 533 C C . THR A 1 69 ? 37.29500 3.66300 -5.36900 1.000 28.98965 66 THR A C 1
ATOM 534 O O . THR A 1 69 ? 36.15500 3.92300 -5.77300 1.000 29.27731 66 THR A O 1
ATOM 541 N N . ILE A 1 70 ? 37.56800 3.48400 -4.07400 1.000 27.87664 67 ILE A N 1
ATOM 542 C CA . ILE A 1 70 ? 36.52800 3.62100 -3.05900 1.000 25.75767 67 ILE A CA 1
ATOM 543 C C . ILE A 1 70 ? 36.08100 5.07300 -2.94200 1.000 23.99639 67 ILE A C 1
ATOM 544 O O . ILE A 1 70 ? 34.88500 5.36700 -2.81000 1.000 24.91055 67 ILE A O 1
ATOM 549 N N . VAL A 1 71 ? 37.03500 6.00500 -2.99800 1.000 26.07273 68 VAL A N 1
ATOM 550 C CA . VAL A 1 71 ? 36.70500 7.42100 -2.90200 1.000 24.03931 68 VAL A CA 1
ATOM 551 C C . VAL A 1 7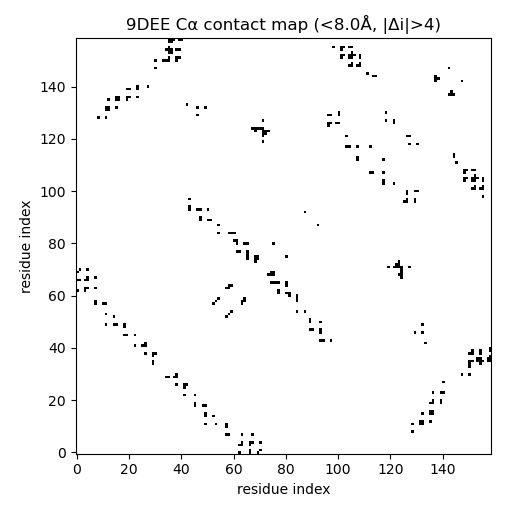1 ? 35.82400 7.84900 -4.07000 1.000 25.38557 68 VAL A C 1
ATOM 552 O O . VAL A 1 71 ? 34.85100 8.59700 -3.89900 1.000 29.03372 68 VAL A O 1
ATOM 556 N N . ALA A 1 72 ? 36.14900 7.36800 -5.27500 1.000 30.78155 69 ALA A N 1
ATOM 557 C CA . ALA A 1 72 ? 35.40500 7.76100 -6.46700 1.000 30.25367 69 ALA A CA 1
ATOM 558 C C . ALA A 1 72 ? 33.99500 7.18900 -6.45400 1.000 25.00915 69 ALA A C 1
ATOM 559 O O . ALA A 1 72 ? 33.03900 7.86700 -6.85000 1.000 28.48765 69 ALA A O 1
ATOM 561 N N . LEU A 1 73 ? 33.85000 5.93500 -6.02300 1.000 27.32358 70 LEU A N 1
ATOM 562 C CA . LEU A 1 73 ? 32.52500 5.32600 -5.94500 1.000 27.18288 70 LEU A CA 1
ATOM 563 C C . LEU A 1 73 ? 31.62000 6.10200 -4.99300 1.000 23.42921 70 LEU A C 1
ATOM 564 O O . LEU A 1 73 ? 30.46800 6.41500 -5.32200 1.000 27.17150 70 LEU A O 1
ATOM 569 N N . GLN A 1 74 ? 32.13300 6.44500 -3.81100 1.000 23.77348 71 GLN A N 1
ATOM 570 C CA . GLN A 1 74 ? 31.32500 7.19000 -2.85400 1.000 23.29522 71 GLN A CA 1
ATOM 571 C C . GLN A 1 74 ? 30.99100 8.59200 -3.35300 1.000 25.46100 71 GLN A C 1
ATOM 572 O O . GLN A 1 74 ? 29.90000 9.10600 -3.07400 1.000 26.69101 71 GLN A O 1
ATOM 578 N N . ARG A 1 75 ? 31.90500 9.22400 -4.09700 1.000 27.41452 72 ARG A N 1
ATOM 579 C CA . ARG A 1 75 ? 31.64000 10.56400 -4.61100 1.000 27.42267 72 ARG A CA 1
ATOM 580 C C . ARG A 1 75 ? 30.47200 10.55800 -5.59200 1.000 27.85149 72 ARG A C 1
ATOM 581 O O . ARG A 1 75 ? 29.67100 11.50000 -5.61800 1.000 30.13056 72 ARG A O 1
ATOM 589 N N . ARG A 1 76 ? 30.34300 9.52100 -6.38600 1.000 26.86774 73 ARG A N 1
ATOM 590 C CA . ARG A 1 76 ? 29.22800 9.38200 -7.32200 1.000 26.10896 73 ARG A CA 1
ATOM 591 C C . ARG A 1 76 ? 27.88400 9.40600 -6.58300 1.000 28.53331 73 ARG A C 1
ATOM 592 O O . ARG A 1 76 ? 26.91700 9.91600 -7.07600 1.000 32.51188 73 ARG A O 1
ATOM 600 N N . ALA A 1 77 ? 27.84400 8.83700 -5.39300 1.000 25.15894 74 ALA A N 1
ATOM 601 C CA . ALA A 1 77 ? 26.63700 8.86800 -4.58100 1.000 29.86469 74 ALA A CA 1
ATOM 602 C C . ALA A 1 77 ? 26.53400 10.12600 -3.73000 1.000 28.20402 74 ALA A C 1
ATOM 603 O O . ALA A 1 77 ? 25.65300 10.20300 -2.86800 1.000 31.68364 74 ALA A O 1
ATOM 605 N N . GLY A 1 78 ? 27.41700 11.10000 -3.94100 1.000 29.85503 75 GLY A N 1
ATOM 606 C CA . GLY A 1 78 ? 27.38100 12.33100 -3.17600 1.000 29.17002 75 GLY A CA 1
ATOM 607 C C . GLY A 1 78 ? 27.96500 12.24900 -1.78400 1.0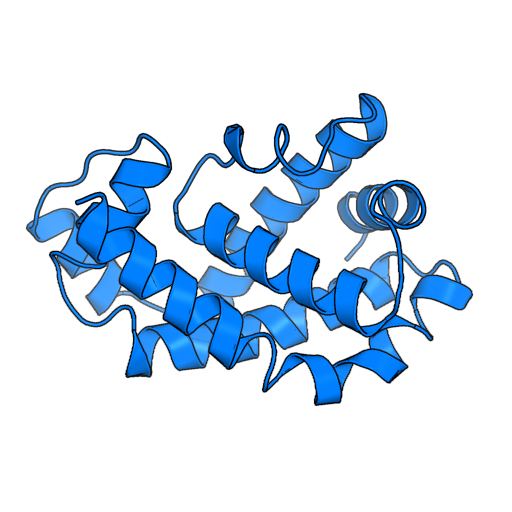00 30.96337 75 GLY A C 1
ATOM 608 O O . GLY A 1 78 ? 27.60900 13.06300 -0.92700 1.000 35.36562 75 GLY A O 1
ATOM 609 N N . VAL A 1 79 ? 28.85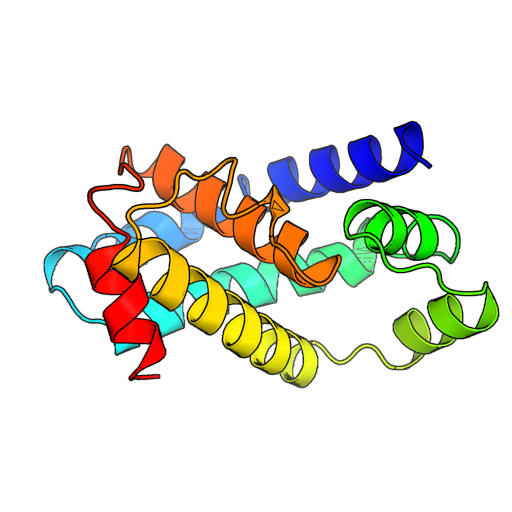100 11.29100 -1.52500 1.000 27.07846 76 VAL A N 1
ATOM 610 C CA . VAL A 1 79 ? 29.48600 11.13000 -0.22300 1.000 30.44971 76 VAL A CA 1
ATOM 611 C C . VAL A 1 79 ? 30.98100 11.35200 -0.41200 1.000 27.83212 76 VAL A C 1
ATOM 612 O O . VAL A 1 79 ? 31.63600 10.60900 -1.15600 1.000 29.02646 76 VAL A O 1
ATOM 616 N N . ASP A 1 80 ? 31.51700 12.37300 0.24700 1.000 28.67488 77 ASP A N 1
ATOM 617 C CA . ASP A 1 80 ? 32.93500 12.69600 0.17100 1.000 29.68957 77 ASP A CA 1
ATOM 618 C C . ASP A 1 80 ? 33.63200 12.08200 1.37900 1.000 29.13158 77 ASP A C 1
ATOM 619 O O . ASP A 1 80 ? 33.27400 12.38000 2.52200 1.000 32.36326 77 ASP A O 1
ATOM 624 N N . ILE A 1 81 ? 34.61600 11.22500 1.12900 1.000 28.15885 78 ILE A N 1
ATOM 625 C CA . ILE A 1 81 ? 35.35100 10.56000 2.19700 1.000 26.79199 78 ILE A CA 1
ATOM 626 C C . ILE A 1 81 ? 36.84100 10.81100 2.00800 1.000 22.81357 78 ILE A C 1
ATOM 627 O O . ILE A 1 81 ? 37.32300 11.00100 0.88500 1.000 27.71394 78 ILE A O 1
ATOM 632 N N . THR A 1 82 ? 37.57200 10.82800 3.12000 1.000 24.95374 79 THR A N 1
ATOM 633 C CA . THR A 1 82 ? 39.01000 11.05700 3.09600 1.000 23.93605 79 THR A CA 1
ATOM 634 C C . THR A 1 82 ? 39.72100 9.76500 2.73600 1.000 21.97030 79 THR A C 1
ATOM 635 O O . THR A 1 82 ? 39.12800 8.68300 2.77800 1.000 22.24242 79 THR A O 1
ATOM 639 N N . PRO A 1 83 ? 41.00800 9.83900 2.37900 1.000 23.64748 80 PRO A N 1
ATOM 640 C CA . PRO A 1 83 ? 41.77600 8.60300 2.15000 1.000 24.06732 80 PRO A CA 1
ATOM 641 C C . PRO A 1 83 ? 41.71700 7.61400 3.30300 1.000 20.33427 80 PRO A C 1
ATOM 642 O O . PRO A 1 83 ? 41.54800 6.41000 3.06300 1.000 22.51818 80 PRO A O 1
ATOM 646 N N . GLU A 1 84 ? 41.82400 8.08700 4.54600 1.000 20.48869 81 GLU A N 1
ATOM 647 C CA . GLU A 1 84 ? 41.77200 7.17900 5.68400 1.000 19.45433 81 GLU A CA 1
ATOM 648 C C . GLU A 1 84 ? 40.39600 6.54200 5.81500 1.000 19.88598 81 GLU A C 1
ATOM 649 O O . GLU A 1 84 ? 40.29000 5.35500 6.13400 1.000 19.25085 81 GLU A O 1
ATOM 655 N N . GLN A 1 85 ? 39.33200 7.29300 5.54000 1.000 19.35544 82 GLN A N 1
ATOM 656 C CA . GLN A 1 85 ? 37.99900 6.70300 5.60400 1.000 20.24932 82 GLN A CA 1
ATOM 657 C C . GLN A 1 85 ? 37.83400 5.59900 4.56600 1.000 21.26812 82 GLN A C 1
ATOM 658 O O . GLN A 1 85 ? 37.25600 4.54200 4.85900 1.000 21.06016 82 GLN A O 1
ATOM 664 N N . ALA A 1 86 ? 38.35900 5.81400 3.35900 1.000 20.98328 83 ALA A N 1
ATOM 665 C CA . ALA A 1 86 ? 38.34200 4.77700 2.33400 1.000 20.90283 83 ALA A CA 1
ATOM 666 C C . ALA A 1 86 ? 39.16800 3.56800 2.76000 1.000 20.45351 83 ALA A C 1
ATOM 667 O O . ALA A 1 86 ? 38.76400 2.41900 2.53000 1.000 20.73612 83 ALA A O 1
ATOM 669 N N . GLN A 1 87 ? 40.32700 3.78900 3.39000 1.000 20.91772 84 GLN A N 1
ATOM 670 C CA . GLN A 1 87 ? 41.14200 2.64800 3.79200 1.000 21.19122 84 GLN A CA 1
ATOM 671 C C . GLN A 1 87 ? 40.46900 1.84700 4.89900 1.000 20.71204 84 GLN A C 1
ATOM 672 O O . GLN A 1 87 ? 40.61500 0.62300 4.95300 1.000 21.27278 84 GLN A O 1
ATOM 678 N N . GLU A 1 88 ? 39.74200 2.52100 5.79100 1.000 19.05687 85 GLU A N 1
ATOM 679 C CA . GLU A 1 88 ? 38.95400 1.82200 6.80400 1.000 20.37372 85 GLU A CA 1
ATOM 680 C C . GLU A 1 88 ? 37.91700 0.91400 6.16000 1.000 20.99294 85 GLU A C 1
ATOM 681 O O . GLU A 1 88 ? 37.71100 -0.21500 6.61600 1.000 21.47612 85 GLU A O 1
ATOM 687 N N . ILE A 1 89 ? 37.26200 1.38700 5.09600 1.000 19.55312 86 ILE A N 1
ATOM 688 C CA . ILE A 1 89 ? 36.29300 0.55800 4.38300 1.000 21.53100 86 ILE A CA 1
ATOM 689 C C . ILE A 1 89 ? 36.96800 -0.69900 3.86200 1.000 20.91711 86 ILE A C 1
ATOM 690 O O . ILE A 1 89 ? 36.47800 -1.81800 4.06200 1.000 22.97668 86 ILE A O 1
ATOM 695 N N . LEU A 1 90 ? 38.11700 -0.53600 3.20700 1.000 20.03563 87 LEU A N 1
ATOM 696 C CA . LEU A 1 90 ? 38.82900 -1.69200 2.66900 1.000 22.01522 87 LEU A CA 1
ATOM 697 C C . LEU A 1 90 ? 39.20200 -2.66600 3.77300 1.000 20.85940 87 LEU A C 1
ATOM 698 O O . LEU A 1 90 ? 39.01000 -3.88100 3.63300 1.000 24.85344 87 LEU A O 1
ATOM 703 N N . ASP A 1 91 ? 39.72900 -2.15500 4.88400 1.000 22.16562 88 ASP A N 1
ATOM 704 C CA . ASP A 1 91 ? 40.29500 -3.02100 5.91200 1.000 25.56234 88 ASP A CA 1
ATOM 705 C C . ASP A 1 91 ? 39.23900 -3.74000 6.73600 1.000 25.75950 88 ASP A C 1
ATOM 706 O O . ASP A 1 91 ? 39.53500 -4.79600 7.30500 1.000 31.41374 88 ASP A O 1
ATOM 711 N N . ASN A 1 92 ? 38.02500 -3.20400 6.80700 1.000 24.30749 89 ASN A N 1
ATOM 712 C CA . ASN A 1 92 ? 36.96400 -3.77000 7.62500 1.000 28.24899 89 ASN A CA 1
ATOM 713 C C . ASN A 1 92 ? 35.92600 -4.52400 6.80500 1.000 24.62572 89 ASN A C 1
ATOM 714 O O . ASN A 1 92 ? 34.89600 -4.93600 7.35700 1.000 24.71428 89 ASN A O 1
ATOM 719 N N . TYR A 1 93 ? 36.17500 -4.72800 5.50900 1.000 22.81873 90 TYR A N 1
ATOM 720 C CA . TYR A 1 93 ? 35.19800 -5.38700 4.65000 1.000 20.83151 90 TYR A CA 1
ATOM 721 C C . TYR A 1 93 ? 34.85500 -6.77400 5.18300 1.000 20.90185 90 TYR A C 1
ATOM 722 O O . TYR A 1 93 ? 35.73700 -7.57800 5.49500 1.000 21.45377 90 TYR A O 1
ATOM 731 N N . ASP A 1 94 ? 33.56000 -7.04200 5.30300 1.000 20.01775 91 ASP A N 1
ATOM 732 C CA . ASP A 1 94 ? 33.05100 -8.34600 5.71200 1.000 21.53817 91 ASP A CA 1
ATOM 733 C C . ASP A 1 94 ? 31.87400 -8.63500 4.79000 1.000 20.36285 91 ASP A C 1
ATOM 734 O O . ASP A 1 94 ? 30.86300 -7.92900 4.84300 1.000 20.25528 91 ASP A O 1
ATOM 739 N N . ASN A 1 95 ? 32.04100 -9.60500 3.91500 1.000 18.80658 92 ASN A N 1
ATOM 740 C CA . ASN A 1 95 ? 31.02600 -9.87900 2.90100 1.000 20.78286 92 ASN A CA 1
ATOM 741 C C . ASN A 1 95 ? 29.64600 -10.10400 3.42200 1.000 19.49248 92 ASN A C 1
ATOM 742 O O . ASN A 1 95 ? 28.71100 -9.53700 2.93800 1.000 19.67153 92 ASN A O 1
ATOM 747 N N . GLU A 1 96 ? 29.53100 -10.94100 4.41800 1.000 21.09145 93 GLU A N 1
ATOM 748 C CA . GLU A 1 96 ? 28.23400 -11.22800 4.95800 1.000 22.32351 93 GLU A CA 1
ATOM 749 C C . GLU A 1 96 ? 27.53700 -10.03400 5.61600 1.000 20.03757 93 GLU A C 1
ATOM 750 O O . GLU A 1 96 ? 26.38400 -9.78300 5.36400 1.000 21.15510 93 GLU A O 1
ATOM 756 N N . LYS A 1 97 ? 28.24900 -9.32600 6.45800 1.000 19.20373 94 LYS A N 1
ATOM 757 C CA . LYS A 1 97 ? 27.68700 -8.16400 7.13900 1.000 19.63868 94 LYS A CA 1
ATOM 758 C C . LYS A 1 97 ? 27.34300 -7.07100 6.14200 1.000 19.56610 94 LYS A C 1
ATOM 759 O O . LYS A 1 97 ? 26.26300 -6.47200 6.20300 1.000 21.33811 94 LYS A O 1
ATOM 765 N N . HIS A 1 98 ? 28.26800 -6.78700 5.22200 1.000 18.88671 95 HIS A N 1
ATOM 766 C CA . HIS A 1 98 ? 28.06900 -5.75200 4.21500 1.000 19.19688 95 HIS A CA 1
ATOM 767 C C . HIS A 1 98 ? 26.90500 -6.07500 3.29000 1.000 19.34749 95 HIS A C 1
ATOM 768 O O . HIS A 1 98 ? 26.07500 -5.20600 3.00400 1.000 20.39357 95 HIS A O 1
ATOM 775 N N . THR A 1 99 ? 26.85600 -7.30200 2.76900 1.000 18.73805 96 THR A N 1
ATOM 776 C CA . THR A 1 99 ? 25.75900 -7.66700 1.87800 1.000 20.25363 96 THR A CA 1
ATOM 777 C C . THR A 1 99 ? 24.41600 -7.41100 2.54600 1.000 18.45003 96 THR A C 1
ATOM 778 O O . THR A 1 99 ? 23.51300 -6.81400 1.94800 1.000 19.94972 96 THR A O 1
ATOM 782 N N . ALA A 1 100 ? 24.26800 -7.86000 3.79600 1.000 19.02650 97 ALA A N 1
ATOM 783 C CA . ALA A 1 100 ? 23.00400 -7.69900 4.50800 1.000 18.55695 97 ALA A CA 1
ATOM 784 C C . ALA A 1 100 ? 22.64000 -6.23200 4.66800 1.000 20.14336 97 ALA A C 1
ATOM 785 O O . ALA A 1 100 ? 21.49200 -5.83900 4.42700 1.000 19.76202 97 ALA A O 1
ATOM 787 N N . ALA A 1 101 ? 23.59800 -5.40000 5.07700 1.000 18.97052 98 ALA A N 1
ATOM 788 C CA . ALA A 1 101 ? 23.29800 -3.98800 5.28100 1.000 20.47477 98 ALA A CA 1
ATOM 789 C C . ALA A 1 101 ? 22.92700 -3.31500 3.96700 1.000 18.57196 98 ALA A C 1
ATOM 790 O O . ALA A 1 101 ? 21.98400 -2.51100 3.91400 1.000 20.69733 98 ALA A O 1
ATOM 792 N N . VAL A 1 102 ? 23.65400 -3.63100 2.89300 1.000 17.95796 99 VAL A N 1
ATOM 793 C CA . VAL A 1 102 ? 23.37800 -3.01700 1.60000 1.000 19.41544 99 VAL A CA 1
ATOM 794 C C . VAL A 1 102 ? 22.02100 -3.45700 1.06500 1.000 18.62231 99 VAL A C 1
ATOM 795 O O . VAL A 1 102 ? 21.25900 -2.64900 0.52300 1.000 18.31699 99 VAL A O 1
ATOM 799 N N . MET A 1 103 ? 21.70200 -4.73700 1.20500 1.000 17.16647 100 MET A N 1
ATOM 800 C CA . MET A 1 103 ? 20.39900 -5.21300 0.76800 1.000 18.80733 100 MET A CA 1
ATOM 801 C C . MET A 1 103 ? 19.26900 -4.53300 1.52900 1.000 20.63107 100 MET A C 1
ATOM 802 O O . MET A 1 103 ? 18.24000 -4.19800 0.93500 1.000 20.26468 100 MET A O 1
ATOM 807 N N . ASP A 1 104 ? 19.44300 -4.27900 2.83600 1.000 20.10930 101 ASP A N 1
ATOM 808 C CA . ASP A 1 104 ? 18.41600 -3.55800 3.58600 1.000 18.56869 101 ASP A CA 1
ATOM 809 C C . ASP A 1 104 ? 18.16800 -2.17800 3.00000 1.000 21.16324 101 ASP A C 1
ATOM 810 O O . ASP A 1 104 ? 17.01300 -1.77600 2.80200 1.000 21.47121 101 ASP A O 1
ATOM 815 N N . GLU A 1 105 ? 19.23400 -1.41200 2.76500 1.000 19.89467 102 GLU A N 1
ATOM 816 C CA . GLU A 1 105 ? 19.07200 -0.07800 2.19800 1.000 23.43217 102 GLU A CA 1
ATOM 817 C C . GLU A 1 105 ? 18.49800 -0.15600 0.79700 1.000 20.48880 102 GLU A C 1
ATOM 818 O O . GLU A 1 105 ? 17.68300 0.69200 0.40300 1.000 22.59253 102 GLU A O 1
ATOM 824 N N . THR A 1 106 ? 18.94700 -1.14100 0.01100 1.000 19.46654 103 THR A N 1
ATOM 825 C CA . THR A 1 106 ? 18.48200 -1.25900 -1.36300 1.000 17.14869 103 THR A CA 1
ATOM 826 C C . THR A 1 106 ? 17.00000 -1.61400 -1.40900 1.000 16.47367 103 THR A C 1
ATOM 827 O O . THR A 1 106 ? 16.23000 -0.99900 -2.15200 1.000 17.03005 103 THR A O 1
ATOM 831 N N . PHE A 1 107 ? 16.57500 -2.57700 -0.59900 1.000 16.70505 104 PHE A N 1
ATOM 832 C CA . PHE A 1 107 ? 15.15700 -2.91800 -0.61300 1.000 19.69663 104 PHE A CA 1
ATOM 833 C C . PHE A 1 107 ? 14.27600 -1.79400 -0.08100 1.000 21.33583 104 PHE A C 1
ATOM 834 O O . PHE A 1 107 ? 13.14600 -1.63000 -0.56000 1.000 19.59145 104 PHE A O 1
ATOM 842 N N . ALA A 1 108 ? 14.76700 -0.99600 0.87400 1.000 19.12253 105 ALA A N 1
ATOM 843 C CA . ALA A 1 108 ? 13.99100 0.15500 1.32400 1.000 19.38126 105 ALA A CA 1
ATOM 844 C C . ALA A 1 108 ? 13.82300 1.17500 0.20400 1.000 22.06641 105 ALA A C 1
ATOM 845 O O . ALA A 1 108 ? 12.74000 1.74200 0.02200 1.000 22.53917 105 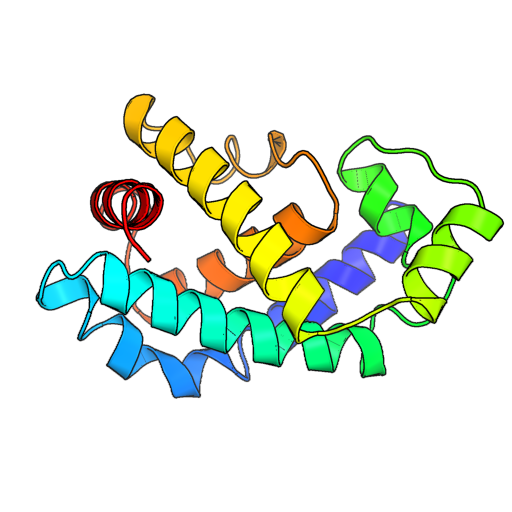ALA A O 1
ATOM 847 N N . LEU A 1 109 ? 14.89000 1.42800 -0.55400 1.000 19.20778 106 LEU A N 1
ATOM 848 C CA . LEU A 1 109 ? 14.81200 2.30800 -1.70600 1.000 19.09890 106 LEU A CA 1
ATOM 849 C C . LEU A 1 109 ? 13.83700 1.76100 -2.74500 1.000 17.44790 106 LEU A C 1
ATOM 850 O O . LEU A 1 109 ? 13.06400 2.51700 -3.34900 1.000 18.29855 106 LEU A O 1
ATOM 855 N N . LEU A 1 110 ? 13.88200 0.44700 -2.99300 1.000 17.91811 107 LEU A N 1
ATOM 856 C CA . LEU A 1 110 ? 12.98600 -0.16800 -3.97500 1.000 15.61427 107 LEU A CA 1
ATOM 857 C C . LEU A 1 110 ? 11.53500 -0.08400 -3.53000 1.000 18.56270 107 LEU A C 1
ATOM 858 O O . LEU A 1 110 ? 10.64300 0.10900 -4.36700 1.000 17.23209 107 LEU A O 1
ATOM 863 N N . ALA A 1 111 ? 11.26700 -0.22100 -2.22500 1.000 18.35885 108 ALA A N 1
ATOM 864 C CA . ALA A 1 111 ? 9.88900 -0.06700 -1.75400 1.000 18.99944 108 ALA A CA 1
ATOM 865 C C . ALA A 1 111 ? 9.38000 1.34600 -2.01800 1.000 20.46998 108 ALA A C 1
ATOM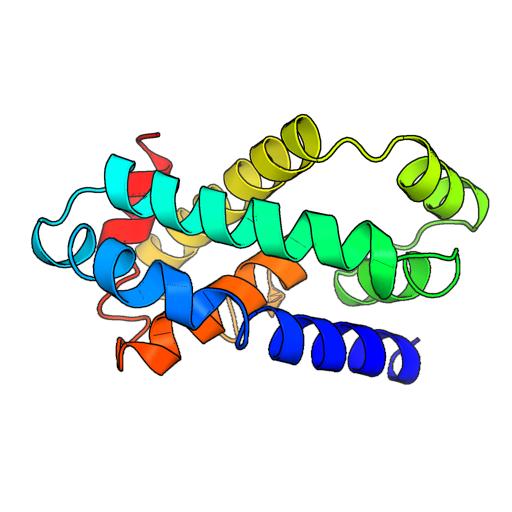 866 O O . ALA A 1 111 ? 8.23100 1.53900 -2.44100 1.000 20.32568 108 ALA A O 1
ATOM 868 N N . ARG A 1 112 ? 10.22500 2.35100 -1.79500 1.000 21.15350 109 ARG A N 1
ATOM 869 C CA . ARG A 1 112 ? 9.83600 3.72600 -2.08900 1.000 21.06545 109 ARG A CA 1
ATOM 870 C C . ARG A 1 112 ? 9.62300 3.92700 -3.58400 1.000 22.21680 109 ARG A C 1
ATOM 871 O O . ARG A 1 112 ? 8.66800 4.60000 -4.00100 1.000 21.51661 109 ARG A O 1
ATOM 879 N N . ALA A 1 113 ? 10.50100 3.34600 -4.40800 1.000 18.85285 110 ALA A N 1
ATOM 880 C CA . ALA A 1 113 ? 10.33600 3.46000 -5.84800 1.000 19.64910 110 ALA A CA 1
ATOM 881 C C . ALA A 1 113 ? 9.03700 2.81700 -6.29800 1.000 18.01221 110 ALA A C 1
ATOM 882 O O . ALA A 1 113 ? 8.34200 3.35400 -7.16100 1.000 19.56597 110 ALA A O 1
ATOM 884 N N . ALA A 1 114 ? 8.67300 1.68200 -5.70000 1.000 18.98432 111 ALA A N 1
ATOM 885 C CA . ALA A 1 114 ? 7.42600 1.02900 -6.08700 1.000 21.21365 111 ALA A CA 1
ATOM 886 C C . ALA A 1 114 ? 6.22200 1.89400 -5.74200 1.000 21.50790 111 ALA A C 1
ATOM 887 O O . ALA A 1 114 ? 5.28200 2.00000 -6.53700 1.000 24.46513 111 ALA A O 1
ATOM 889 N N . ALA A 1 115 ? 6.24500 2.54000 -4.57200 1.000 20.20642 112 ALA A N 1
ATOM 890 C CA . ALA A 1 115 ? 5.12700 3.38200 -4.15000 1.000 22.60892 112 ALA A CA 1
ATOM 891 C C . ALA A 1 115 ? 4.95900 4.60700 -5.03600 1.000 25.56541 112 ALA A C 1
ATOM 892 O O . ALA A 1 115 ? 3.84400 5.13000 -5.15800 1.000 28.74694 112 ALA A O 1
ATOM 894 N N . THR A 1 116 ? 6.03800 5.10000 -5.63800 1.000 22.68497 113 THR A N 1
ATOM 895 C CA . THR A 1 116 ? 5.97200 6.29600 -6.46600 1.000 23.32080 113 THR A CA 1
ATOM 896 C C . THR A 1 116 ? 6.06100 6.00000 -7.95800 1.000 22.11603 113 THR A C 1
ATOM 897 O O . THR A 1 116 ? 6.01300 6.93200 -8.76900 1.000 22.96052 113 THR A O 1
ATOM 901 N N . GLN A 1 117 ? 6.19900 4.73300 -8.34000 1.000 22.90468 114 GLN A N 1
ATOM 902 C CA . GLN A 1 117 ? 6.46700 4.34900 -9.72600 1.000 20.43582 114 GLN A CA 1
ATOM 903 C C . GLN A 1 117 ? 7.66600 5.10600 -10.30200 1.000 20.67163 114 GLN A C 1
ATOM 904 O O . GLN A 1 117 ? 7.64000 5.59400 -11.43100 1.000 21.67081 114 GLN A O 1
ATOM 910 N N . ALA A 1 118 ? 8.73300 5.18300 -9.50700 1.000 20.46685 115 ALA A N 1
ATOM 911 C CA . ALA A 1 118 ? 9.97600 5.79600 -9.96300 1.000 19.97449 115 ALA A CA 1
ATOM 912 C C . ALA A 1 118 ? 10.60800 4.98900 -11.09700 1.000 18.15734 115 ALA A C 1
ATOM 913 O O . ALA A 1 118 ? 10.49300 3.76000 -11.16200 1.000 23.67327 115 ALA A O 1
ATOM 915 N N . SER A 1 119 ? 11.29100 5.69200 -11.99200 1.000 21.13238 116 SER A N 1
ATOM 916 C CA . SER A 1 119 ? 12.06500 5.02400 -13.02900 1.000 22.06771 116 SER A CA 1
ATOM 917 C C . SER A 1 119 ? 13.38400 4.51300 -12.46100 1.000 21.61802 116 SER A C 1
ATOM 918 O O . SER A 1 119 ? 13.81700 4.89200 -11.36700 1.000 22.03551 116 SER A O 1
ATOM 921 N N . TYR A 1 120 ? 14.03100 3.63300 -13.23300 1.000 24.76618 117 TYR A N 1
ATOM 922 C CA . TYR A 1 120 ? 15.34500 3.14400 -12.83700 1.000 24.56986 117 TYR A CA 1
ATOM 923 C C . TYR A 1 120 ? 16.33300 4.28800 -12.69700 1.000 21.32797 117 TYR A C 1
ATOM 924 O O . TYR A 1 120 ? 17.09000 4.34300 -11.72500 1.000 22.65498 117 TYR A O 1
ATOM 933 N N . GLU A 1 121 ? 16.32600 5.22800 -13.64400 1.000 24.54723 118 GLU A N 1
ATOM 934 C CA . GLU A 1 121 ? 17.26500 6.34400 -13.56800 1.000 23.85691 118 GLU A CA 1
ATOM 935 C C . GLU A 1 121 ? 17.01600 7.19300 -12.32700 1.000 21.75462 118 GLU A C 1
ATOM 936 O O . GLU A 1 121 ? 17.96100 7.67300 -11.68800 1.000 24.39020 118 GLU A O 1
ATOM 942 N N . GLU A 1 122 ? 15.74700 7.37400 -11.95500 1.000 22.86731 119 GLU A N 1
ATOM 943 C CA . GLU A 1 122 ? 15.43100 8.16200 -10.76800 1.000 21.37794 119 GLU A CA 1
ATOM 944 C C . GLU A 1 122 ? 15.86300 7.44400 -9.49900 1.000 23.34548 119 GLU A C 1
ATOM 945 O O . GLU A 1 122 ? 16.45700 8.05200 -8.60300 1.000 23.43778 119 GLU A O 1
ATOM 951 N N . LEU A 1 123 ? 15.57800 6.14300 -9.40500 1.000 20.86080 120 LEU A N 1
ATOM 952 C CA A LEU A 1 123 ? 15.96100 5.41000 -8.20300 0.536 24.82373 120 LEU A CA 1
ATOM 953 C CA B LEU A 1 123 ? 15.96000 5.39000 -8.21700 0.464 24.80383 120 LEU A CA 1
ATOM 954 C C . LEU A 1 123 ? 17.47400 5.28900 -8.08000 1.000 22.70871 120 LEU A C 1
ATOM 955 O O . LEU A 1 123 ? 18.00500 5.33500 -6.96600 1.000 25.87248 120 LEU A O 1
ATOM 964 N N . LEU A 1 124 ? 18.18200 5.17200 -9.20000 1.000 21.32848 121 LEU A N 1
ATOM 965 C CA . LEU A 1 124 ? 19.63800 5.14800 -9.17600 1.000 24.66116 121 LEU A CA 1
ATOM 966 C C . LEU A 1 124 ? 20.20200 6.48600 -8.70900 1.000 22.50108 121 LEU A C 1
ATOM 967 O O . LEU A 1 124 ? 21.15000 6.52300 -7.91400 1.000 26.79268 121 LEU A O 1
ATOM 972 N N . ALA A 1 125 ? 19.63500 7.60000 -9.19000 1.000 24.77026 122 ALA A N 1
ATOM 973 C CA . ALA A 1 125 ? 20.05500 8.91500 -8.72000 1.000 26.61345 122 ALA A CA 1
ATOM 974 C C . ALA A 1 125 ? 19.81600 9.10800 -7.22600 1.000 24.97170 122 ALA A C 1
ATOM 975 O O . ALA A 1 125 ? 20.49400 9.93600 -6.60700 1.000 31.08224 122 ALA A O 1
ATOM 977 N N . ALA A 1 126 ? 18.88100 8.36500 -6.63300 1.000 26.75901 123 ALA A N 1
ATOM 978 C CA . ALA A 1 126 ? 18.55900 8.48400 -5.21500 1.000 27.97577 123 ALA A CA 1
ATOM 979 C C . ALA A 1 126 ? 19.44000 7.61600 -4.32300 1.000 28.24766 123 ALA A C 1
ATOM 980 O O . ALA A 1 126 ? 19.31200 7.68800 -3.09400 1.000 27.48924 123 ALA A O 1
ATOM 982 N N . ALA A 1 127 ? 20.32500 6.80800 -4.90500 1.000 26.12056 124 ALA A N 1
ATOM 983 C CA . ALA A 1 127 ? 21.16000 5.90700 -4.11900 1.000 21.53581 124 ALA A CA 1
ATOM 984 C C . ALA A 1 127 ? 21.91900 6.68900 -3.05400 1.000 25.26074 124 ALA A C 1
ATOM 985 O O . ALA A 1 127 ? 22.61200 7.65600 -3.38100 1.000 24.83490 124 ALA A O 1
ATOM 987 N N . PRO A 1 128 ? 21.81900 6.30700 -1.78000 1.000 23.18600 125 PRO A N 1
ATOM 988 C CA . PRO A 1 128 ? 22.49000 7.07800 -0.72300 1.000 24.22883 125 PRO A CA 1
ATOM 989 C C . PRO A 1 128 ? 23.95300 6.71500 -0.52200 1.000 23.55963 125 PRO A C 1
ATOM 990 O O . PRO A 1 128 ? 24.64000 7.38300 0.26900 1.000 25.56640 125 PRO A O 1
ATOM 994 N N . SER A 1 129 ? 24.44900 5.67200 -1.18700 1.000 20.76509 126 SER A N 1
ATOM 995 C CA . SER A 1 129 ? 25.82600 5.24200 -1.00100 1.000 20.94509 126 SER A CA 1
ATOM 996 C C . SER A 1 129 ? 26.31400 4.57400 -2.27000 1.000 22.10214 126 SER A C 1
ATOM 997 O O . SER A 1 129 ? 25.52500 4.13200 -3.11000 1.000 20.07043 126 SER A O 1
ATOM 1000 N N . GLY A 1 130 ? 27.64100 4.48100 -2.38000 1.000 20.05026 127 GLY A N 1
ATOM 1001 C CA . GLY A 1 130 ? 28.23000 3.77600 -3.50700 1.000 21.98348 127 GLY A CA 1
ATOM 1002 C C . GLY A 1 130 ? 27.80200 2.32100 -3.59200 1.000 19.28624 127 GLY A C 1
ATOM 1003 O O . GLY A 1 130 ? 27.58500 1.79400 -4.68400 1.000 19.23693 127 GLY A O 1
ATOM 1004 N N . SER 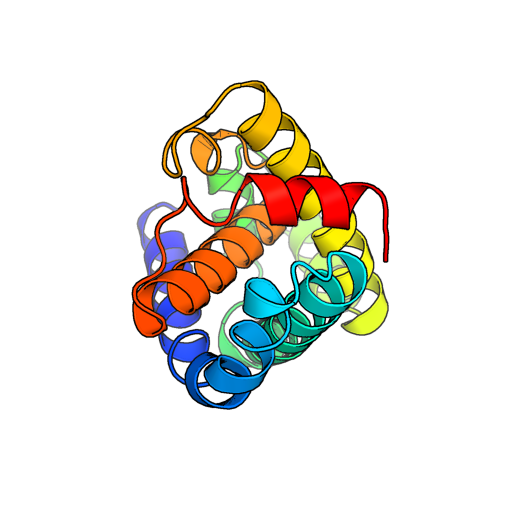A 1 131 ? 27.68800 1.64800 -2.44400 1.000 18.35191 128 SER A N 1
ATOM 1005 C CA . SER A 1 131 ? 27.32000 0.23500 -2.46700 1.000 17.70747 128 SER A CA 1
ATOM 1006 C C . SER A 1 131 ? 25.90700 0.03300 -3.00300 1.000 16.57047 128 SER A C 1
ATOM 1007 O O . SER A 1 131 ? 25.63200 -0.96500 -3.67900 1.000 18.11346 128 SER A O 1
ATOM 1010 N N . VAL A 1 132 ? 24.99500 0.96400 -2.70200 1.000 17.12777 129 VAL A N 1
ATOM 1011 C CA . VAL A 1 132 ? 23.63600 0.85600 -3.23500 1.000 18.03889 129 VAL A CA 1
ATOM 1012 C C . VAL A 1 132 ? 23.63700 1.00700 -4.75200 1.000 15.90914 129 VAL A C 1
ATOM 1013 O O . VAL A 1 132 ? 22.90900 0.29600 -5.46100 1.000 16.74375 129 VAL A O 1
ATOM 1017 N N . ILE A 1 133 ? 24.48000 1.90800 -5.27600 1.000 17.25090 130 ILE A N 1
ATOM 1018 C CA . ILE A 1 133 ? 24.66100 1.99300 -6.73000 1.000 19.36965 130 ILE A CA 1
ATOM 1019 C C . ILE A 1 133 ? 25.02800 0.63100 -7.31300 1.000 16.51454 130 ILE A C 1
ATOM 1020 O O . ILE A 1 133 ? 24.42500 0.16800 -8.27900 1.000 17.19903 130 ILE A O 1
ATOM 1025 N N . LEU A 1 134 ? 26.00300 -0.02300 -6.69100 1.000 16.80831 131 LEU A N 1
ATOM 1026 C CA . LEU A 1 134 ? 26.45200 -1.33800 -7.13700 1.000 19.45968 131 LEU A CA 1
ATOM 1027 C C . LEU A 1 134 ? 25.32000 -2.36500 -7.11700 1.000 16.95156 131 LEU A C 1
ATOM 1028 O O . LEU A 1 134 ? 25.15300 -3.13200 -8.06500 1.000 17.78408 131 LEU A O 1
ATOM 1033 N N . ALA A 1 135 ? 24.54600 -2.37600 -6.03500 1.000 16.15361 132 ALA A N 1
ATOM 1034 C CA . ALA A 1 135 ? 23.44200 -3.31600 -5.89900 1.000 17.04548 132 ALA A CA 1
ATOM 1035 C C . ALA A 1 135 ? 22.40000 -3.08900 -6.97900 1.000 15.43978 132 ALA A C 1
ATOM 1036 O O . ALA A 1 135 ? 21.87900 -4.04100 -7.54900 1.000 16.27703 132 ALA A O 1
ATOM 1038 N N . LEU A 1 136 ? 22.09700 -1.82200 -7.29100 1.000 16.08657 133 LEU A N 1
ATOM 1039 C CA . LEU A 1 136 ? 21.08600 -1.52600 -8.30300 1.000 16.40697 133 LEU A CA 1
ATOM 1040 C C . LEU A 1 136 ? 21.56700 -1.91800 -9.69000 1.000 17.15749 133 LEU A C 1
ATOM 1041 O O . LEU A 1 136 ? 20.78700 -2.42600 -10.49700 1.000 18.05314 133 LEU A O 1
ATOM 1046 N N . GLU A 1 137 ? 22.86000 -1.72100 -9.97300 1.000 17.05321 134 GLU A N 1
ATOM 1047 C CA . GLU A 1 137 ? 23.42800 -2.14800 -11.25100 1.000 18.35807 134 GLU A CA 1
ATOM 1048 C C . GLU A 1 137 ? 23.34900 -3.66400 -11.41400 1.000 17.51204 134 GLU A C 1
ATOM 1049 O O . GLU A 1 137 ? 22.99500 -4.17200 -12.48600 1.000 18.89627 134 GLU A O 1
ATOM 1055 N N . VAL A 1 138 ? 23.66400 -4.40500 -10.34800 1.000 18.57677 135 VAL A N 1
ATOM 1056 C CA . VAL A 1 138 ? 23.55500 -5.86000 -10.38200 1.000 16.78318 135 VAL A CA 1
ATOM 1057 C C . VAL A 1 138 ? 22.11600 -6.28000 -10.66300 1.000 16.17863 135 VAL A C 1
ATOM 1058 O O . VAL A 1 138 ? 21.84800 -7.16300 -11.48800 1.000 18.20102 135 VAL A O 1
ATOM 1062 N N . LEU A 1 139 ? 21.16600 -5.67000 -9.94600 1.000 17.34460 136 LEU A N 1
ATOM 1063 C CA . LEU A 1 139 ? 19.76200 -6.01300 -10.13500 1.000 17.92911 136 LEU A CA 1
ATOM 1064 C C . LEU A 1 139 ? 19.31000 -5.71300 -11.55400 1.000 16.74848 136 LEU A C 1
ATOM 1065 O O . LEU A 1 139 ? 18.56600 -6.49500 -12.15900 1.000 18.77607 136 LEU A O 1
ATOM 1070 N N . ARG A 1 140 ? 19.76900 -4.59800 -12.11300 1.000 17.23280 137 ARG A N 1
ATOM 1071 C CA . ARG A 1 140 ? 19.36800 -4.25100 -13.47000 1.000 19.10103 137 ARG A CA 1
ATOM 1072 C C . ARG A 1 140 ? 19.79900 -5.32900 -14.45600 1.000 19.79136 137 ARG A C 1
ATOM 1073 O O . ARG A 1 140 ? 19.03200 -5.72000 -15.34700 1.000 19.85151 137 ARG A O 1
ATOM 1081 N N . VAL A 1 141 ? 21.01600 -5.85800 -14.28200 1.000 20.34813 138 VAL A N 1
ATOM 1082 C CA . VAL A 1 141 ? 21.50600 -6.92000 -15.16000 1.000 18.92555 138 VAL A CA 1
ATOM 1083 C C . VAL A 1 141 ? 20.62900 -8.16000 -15.05500 1.000 21.10723 138 VAL A C 1
ATOM 1084 O O . VAL A 1 141 ? 20.26300 -8.76900 -16.07300 1.000 21.05867 138 VAL A O 1
ATOM 1088 N N . LEU A 1 142 ? 20.25700 -8.54000 -13.83000 1.000 18.95017 139 LEU A N 1
ATOM 1089 C CA . LEU A 1 142 ? 19.40100 -9.70000 -13.63100 1.000 21.28976 139 LEU A CA 1
ATOM 1090 C C . LEU A 1 142 ? 18.04600 -9.53100 -14.31300 1.000 21.58296 139 LEU A C 1
ATOM 1091 O O . LEU A 1 142 ? 17.52800 -10.48100 -14.90800 1.000 24.41740 139 LEU A O 1
ATOM 1096 N N . LEU A 1 143 ? 17.44700 -8.33800 -14.23500 1.000 18.15743 140 LEU A N 1
ATOM 1097 C CA . LEU A 1 143 ? 16.18000 -8.10100 -14.92800 1.000 19.44836 140 LEU A CA 1
ATOM 1098 C C . LEU A 1 143 ? 16.34600 -8.23900 -16.43100 1.000 21.10583 140 LEU A C 1
ATOM 1099 O O . LEU A 1 143 ? 15.53700 -8.89100 -17.10500 1.000 19.48572 140 LEU A O 1
ATOM 1104 N N . GLU A 1 144 ? 17.39000 -7.61500 -16.97500 1.000 19.66236 141 GLU A N 1
ATOM 1105 C CA . GLU A 1 144 ? 17.55600 -7.56300 -18.42500 1.000 22.90429 141 GLU A CA 1
ATOM 1106 C C . GLU A 1 144 ? 17.78200 -8.94000 -19.03700 1.000 24.69288 141 GLU A C 1
ATOM 1107 O O . GLU A 1 144 ? 17.22900 -9.24900 -20.09900 1.000 25.96210 141 GLU A O 1
ATOM 1113 N N . ILE A 1 145 ? 18.59100 -9.78500 -18.39700 1.000 21.00317 142 ILE A N 1
ATOM 1114 C CA . ILE A 1 145 ? 18.83400 -11.08900 -19.01000 1.000 22.64577 142 ILE A CA 1
ATOM 1115 C C . ILE A 1 145 ? 17.60600 -11.97700 -18.94000 1.000 28.47417 142 ILE A C 1
ATOM 1116 O O . ILE A 1 145 ? 17.52000 -12.97100 -19.67500 1.000 28.95798 142 ILE A O 1
ATOM 1121 N N . ASN A 1 146 ? 16.65000 -11.64400 -18.07500 1.000 24.21698 143 ASN A N 1
ATOM 1122 C CA . ASN A 1 146 ? 15.36600 -12.32000 -18.00500 1.000 26.54409 143 ASN A CA 1
ATOM 1123 C C . ASN A 1 146 ? 14.27800 -11.61900 -18.80600 1.000 24.15562 143 ASN A C 1
ATOM 1124 O O . ASN A 1 146 ? 13.11500 -12.03400 -18.73700 1.000 27.34595 143 ASN A O 1
ATOM 1129 N N . ASN A 1 147 ? 14.62400 -10.56600 -19.55000 1.000 24.05590 144 ASN A N 1
ATOM 1130 C CA . ASN A 1 147 ? 13.64600 -9.78100 -20.30900 1.000 22.59726 144 ASN A CA 1
ATOM 1131 C C . ASN A 1 147 ? 12.46500 -9.35000 -19.44200 1.000 25.62528 144 ASN A C 1
ATOM 1132 O O . ASN A 1 147 ? 11.30400 -9.43200 -19.85200 1.000 28.20086 144 ASN A O 1
ATOM 1137 N N . LEU A 1 148 ? 12.76600 -8.89700 -18.22600 1.000 22.27786 145 LEU A N 1
ATOM 1138 C CA . LEU A 1 148 ? 11.77500 -8.41600 -17.27500 1.000 23.02212 145 LEU A CA 1
ATOM 1139 C C . LEU A 1 148 ? 11.91800 -6.91100 -17.12000 1.000 24.27110 145 LEU A C 1
ATOM 1140 O O . LEU A 1 148 ? 13.03400 -6.38900 -17.02200 1.000 25.21774 145 LEU A O 1
ATOM 1145 N N . SER A 1 149 ? 10.79200 -6.21200 -17.09700 1.000 24.39924 146 SER A N 1
ATOM 1146 C CA . SER A 1 149 ? 10.81100 -4.76300 -16.96900 1.000 23.04541 146 SER A CA 1
ATOM 1147 C C . SER A 1 149 ? 10.74200 -4.35100 -15.50200 1.000 23.12429 146 SER A C 1
ATOM 1148 O O . SER A 1 149 ? 10.27300 -5.10200 -14.64300 1.000 22.07755 146 SER A O 1
ATOM 1151 N N A TRP A 1 150 ? 11.20700 -3.12700 -15.20900 0.599 23.00629 147 TRP A N 1
ATOM 1152 N N B TRP A 1 150 ? 11.24300 -3.14400 -15.24900 0.401 23.02614 147 TRP A N 1
ATOM 1153 C CA A TRP A 1 150 ? 11.12000 -2.62000 -13.83600 0.599 22.39704 147 TRP A CA 1
ATOM 1154 C CA B TRP A 1 150 ? 11.14800 -2.48900 -13.95200 0.401 22.57204 147 TRP A CA 1
ATOM 1155 C C A TRP A 1 150 ? 9.67000 -2.48400 -13.39300 0.599 19.57104 147 TRP A C 1
ATOM 1156 C C B TRP A 1 150 ? 9.71400 -2.49100 -13.44600 0.401 19.61884 147 TRP A C 1
ATOM 1157 O O A TRP A 1 150 ? 9.34100 -2.75100 -12.23200 0.599 21.28837 147 TRP A O 1
ATOM 1158 O O B TRP A 1 150 ? 9.44000 -2.86800 -12.30100 0.401 21.26152 147 TRP A O 1
ATOM 1179 N N . ARG A 1 151 ? 8.78400 -2.07400 -14.30400 1.000 20.68064 148 ARG A N 1
ATOM 1180 C CA . ARG A 1 151 ? 7.37300 -1.98500 -13.94000 1.000 21.34971 148 ARG A CA 1
ATOM 1181 C C . ARG A 1 151 ? 6.81200 -3.34200 -13.52500 1.000 21.79185 148 ARG A C 1
ATOM 1182 O O . ARG A 1 151 ? 5.97200 -3.41600 -12.61900 1.000 22.21809 148 ARG A O 1
ATOM 1190 N N . GLU A 1 152 ? 7.26500 -4.42500 -14.16700 1.000 22.14312 149 GLU A N 1
ATOM 1191 C CA . GLU A 1 152 ? 6.77100 -5.76100 -13.83600 1.000 20.79370 149 GLU A CA 1
ATOM 1192 C C . GLU A 1 152 ? 7.24400 -6.22900 -12.46100 1.000 18.87680 149 GLU A C 1
ATOM 1193 O O . GLU A 1 152 ? 6.49700 -6.90200 -11.74600 1.000 20.12934 149 GLU A O 1
ATOM 1199 N N . VAL A 1 153 ? 8.47800 -5.90300 -12.08300 1.000 18.63172 150 VAL A N 1
ATOM 1200 C CA A VAL A 1 153 ? 9.09000 -6.51100 -10.90700 0.626 20.22038 150 VAL A CA 1
ATOM 1201 C CA B VAL A 1 153 ? 9.14600 -6.49000 -10.92300 0.374 20.25263 150 VAL A CA 1
ATOM 1202 C C . VAL A 1 153 ? 9.02200 -5.63100 -9.66500 1.000 19.19585 150 VAL A C 1
ATOM 1203 O O . VAL A 1 153 ? 9.05900 -6.15700 -8.54600 1.000 18.28803 150 VAL A O 1
ATOM 1210 N N . LEU A 1 154 ? 8.89500 -4.31300 -9.82300 1.000 18.95251 151 LEU A N 1
ATOM 1211 C CA . LEU A 1 154 ? 8.87800 -3.42000 -8.66500 1.000 18.80642 151 LEU A CA 1
ATOM 1212 C C . LEU A 1 154 ? 7.86300 -3.79800 -7.59600 1.000 17.68364 151 LEU A C 1
ATOM 1213 O O . LEU A 1 154 ? 8.21500 -3.75800 -6.40500 1.000 18.93948 151 LEU A O 1
ATOM 1218 N N . PRO A 1 155 ? 6.62500 -4.18000 -7.92300 1.000 18.38460 152 PRO A N 1
ATOM 1219 C CA . PRO A 1 155 ? 5.68200 -4.53900 -6.84900 1.000 18.66705 152 PRO A CA 1
ATOM 1220 C C . PRO A 1 155 ? 6.18000 -5.69000 -5.99400 1.000 17.51810 152 PRO A C 1
ATOM 1221 O O . PRO A 1 155 ? 6.13300 -5.61100 -4.76200 1.000 19.63487 152 PRO A O 1
ATOM 1225 N N . LEU A 1 156 ? 6.71000 -6.73700 -6.62400 1.000 17.09346 153 LEU A N 1
ATOM 1226 C CA . LEU A 1 156 ? 7.25800 -7.85600 -5.85900 1.000 18.91124 153 LEU A CA 1
ATOM 1227 C C . LEU A 1 156 ? 8.47900 -7.43600 -5.03800 1.000 18.60532 153 LEU A C 1
ATOM 1228 O O . LEU A 1 156 ? 8.65800 -7.88800 -3.89700 1.000 21.06239 153 LEU A O 1
ATOM 1233 N N . LEU A 1 157 ? 9.33800 -6.58200 -5.60100 1.000 18.46002 154 LEU A N 1
ATOM 1234 C CA . LEU A 1 157 ? 10.48400 -6.08900 -4.83800 1.000 19.32410 154 LEU A CA 1
ATOM 1235 C C . LEU A 1 157 ? 10.02800 -5.34600 -3.59100 1.000 21.04510 154 LEU A C 1
ATOM 1236 O O . LEU A 1 157 ? 10.66000 -5.45700 -2.53300 1.000 21.50388 154 LEU A O 1
ATOM 1241 N N . ALA A 1 158 ? 8.93900 -4.57400 -3.68900 1.000 19.43001 155 ALA A N 1
ATOM 1242 C CA . ALA A 1 158 ? 8.44000 -3.86200 -2.51700 1.000 22.25899 155 ALA A CA 1
ATOM 1243 C C . ALA A 1 158 ? 7.92300 -4.83100 -1.46000 1.000 23.64152 155 ALA A C 1
ATOM 1244 O O . ALA A 1 158 ? 8.08100 -4.58700 -0.25500 1.000 24.76881 155 ALA A O 1
ATOM 1246 N N . LEU A 1 159 ? 7.30100 -5.93100 -1.88700 1.000 20.39721 156 LEU A N 1
ATOM 1247 C CA . LEU A 1 159 ? 6.86400 -6.93400 -0.92200 1.000 25.87562 156 LEU A CA 1
ATOM 1248 C C . LEU A 1 159 ? 8.05700 -7.58700 -0.23500 1.000 27.77441 156 LEU A C 1
ATOM 1249 O O . LEU A 1 159 ? 8.01000 -7.86900 0.96600 1.000 30.64882 156 LEU A O 1
ATOM 1254 N N . ALA A 1 160 ? 9.13600 -7.82700 -0.98400 1.000 26.54628 157 ALA A N 1
ATOM 1255 C CA . ALA A 1 160 ? 10.37200 -8.33400 -0.39700 1.000 26.68226 157 ALA A CA 1
ATOM 1256 C C . ALA A 1 160 ? 10.93800 -7.37800 0.65100 1.000 24.33688 157 ALA A C 1
ATOM 1257 O O . ALA A 1 160 ? 11.54600 -7.82600 1.63100 1.000 28.25148 157 ALA A O 1
ATOM 1259 N N . ALA A 1 161 ? 10.73700 -6.06800 0.48300 1.000 23.95009 158 ALA A N 1
ATOM 1260 C CA . ALA A 1 161 ? 11.21600 -5.11600 1.48300 1.000 25.88378 158 ALA A CA 1
ATOM 1261 C C . ALA A 1 161 ? 10.52600 -5.32500 2.82500 1.000 33.26635 158 ALA A C 1
ATOM 1262 O O . ALA A 1 161 ? 11.08400 -4.97700 3.87300 1.000 34.63183 158 ALA A O 1
ATOM 1264 N N . ALA A 1 162 ? 9.31900 -5.88900 2.81700 1.000 34.66037 159 ALA A N 1
ATOM 1265 C CA . ALA A 1 162 ? 8.59900 -6.23300 4.03600 1.000 34.64765 159 ALA A CA 1
ATOM 1266 C C . ALA A 1 162 ? 8.75900 -7.69900 4.42000 1.000 38.30348 159 ALA A C 1
ATOM 1267 O O . ALA A 1 162 ? 8.11200 -8.15400 5.36900 1.000 45.74845 159 ALA A O 1
ATOM 1269 N N . SER A 1 163 ? 9.60900 -8.44500 3.71400 1.000 40.75874 160 SER A N 1
ATOM 1270 C CA . SER A 1 163 ? 9.83500 -9.85300 4.02100 1.000 43.25757 160 SER A CA 1
ATOM 1271 C C . SER A 1 163 ? 11.30100 -10.10500 4.35400 1.000 44.26688 160 SER A C 1
ATOM 1272 O O . SER A 1 163 ? 11.93400 -9.30300 5.04600 1.000 44.39538 160 SER A O 1
ATOM 1275 N N . GLY A 1 164 ? 11.84400 -11.21500 3.86100 1.000 43.19900 161 GLY A N 1
ATOM 1276 C CA . GLY A 1 164 ? 13.23000 -11.57200 4.10900 1.000 35.71099 161 GLY A CA 1
ATOM 1277 C C . GLY A 1 164 ? 13.40800 -12.84500 4.91800 1.000 51.00565 161 GLY A C 1
ATOM 1278 O O . GLY A 1 164 ? 13.62400 -13.92600 4.36600 1.000 47.70964 161 GLY A O 1
#

Radius of gyration: 15.05 Å; Cα contacts (8 Å, |Δi|>4): 206; chains: 1; bounding box: 37×32×28 Å

Foldseek 3Di:
DVVLQVVLLVLLLVLLLVQLVVLLVQCVVCLVVLPLQSNLVSLLVSLLVSVVVCLVPRLPAQVNQQVLFVLLVHHDDSVRSVVCSVPDDSVVVSVVLSLLLLVLLLVCLVVVNDLVRSLNNDNGSSSNSSSSSVVSSCVVNVHDSNSCSVSSNVNNVPD

Sequence (159 aa):
NEKLVEKVLEATRRIARREEAVKYKDAFLRRAYRARDGAGLRRVITGLFSKVDSRLYKEVLTDVPTTIVALQRRAGVDITPEQAQEILDNYDNEKHTAAVMDETFALLARAAATQASYEELLLAAAPSGSVILALEVLRVLLEINNLSWWREVVLPLLALAAASG

B-factor: mean 25.54, std 7.87, range [14.36, 73.37]